Protein AF-A0A2V9HMZ7-F1 (afdb_monomer)

Foldseek 3Di:
DDDDDDDDDDDDDPPPPPCPDDPPPPPPPCLVVLQVLLLLQLLVLLVVDDPLLLVLCCCCPVVVDQLPVNCVVVVHDSVVSVVSPVVSVVSSLVSSQVCQQPDVDDVPDDHHDDPVSNVSSVVSNVVPDPDNSCVSRPPPPCPDPPPPPDDD

Solvent-accessible surface area (backbone atoms only — not comparable to full-atom values): 9392 Å² total; per-residue (Å²): 138,84,85,82,90,80,82,90,81,92,79,87,78,82,72,76,79,75,76,74,63,77,78,76,69,80,72,59,89,55,49,68,57,29,32,52,51,40,53,55,26,45,53,54,33,58,70,69,46,54,72,68,59,45,48,52,51,26,41,41,74,54,64,66,44,51,51,60,57,50,8,65,76,70,77,44,53,38,72,54,45,52,53,50,50,57,47,51,54,51,51,44,51,52,43,25,51,50,31,43,47,64,25,73,87,50,102,76,71,59,74,38,47,53,75,69,55,49,50,47,16,58,53,48,48,73,70,51,70,84,76,60,47,51,76,75,40,58,80,78,83,74,74,71,80,75,80,78,83,83,78,133

Sequence (152 aa):
RRFEELGEDETGEGRPKIFVGPPSEPTDPYRERYVRSFTRALEKALRGLQPQERERLRLYYAEEKTLAEIGGLLGEHESSVSRHLDHARRDLRQAVENLLRHGIGEANGSAGLSDAEIALCFEYSAEDTPIDLQKLLPRSNSRSPATAKRTP

Structure (mmCIF, N/CA/C/O backbone):
data_AF-A0A2V9HMZ7-F1
#
_entry.id   AF-A0A2V9HMZ7-F1
#
loop_
_atom_site.group_PDB
_atom_site.id
_atom_site.type_symbol
_atom_site.label_atom_id
_atom_site.label_alt_id
_atom_site.label_comp_id
_atom_site.label_asym_id
_atom_site.label_entity_id
_atom_site.label_seq_id
_atom_site.pdbx_PDB_ins_code
_atom_site.Cartn_x
_atom_site.Cartn_y
_atom_site.Cartn_z
_atom_site.occupancy
_atom_site.B_iso_or_equiv
_atom_site.auth_seq_id
_atom_site.auth_comp_id
_atom_site.auth_asym_id
_atom_site.auth_atom_id
_atom_site.pdbx_PDB_model_num
ATOM 1 N N . ARG A 1 1 ? -41.878 -31.240 -57.093 1.00 43.75 1 ARG A N 1
ATOM 2 C CA . ARG A 1 1 ? -40.433 -31.110 -56.768 1.00 43.75 1 ARG A CA 1
ATOM 3 C C . ARG A 1 1 ? -40.238 -31.834 -55.429 1.00 43.75 1 ARG A C 1
ATOM 5 O O . ARG A 1 1 ? -40.731 -31.306 -54.450 1.00 43.75 1 ARG A O 1
ATOM 12 N N . ARG A 1 2 ? -40.036 -33.164 -55.465 1.00 40.34 2 ARG A N 1
ATOM 13 C CA . ARG A 1 2 ? -38.766 -33.930 -55.282 1.00 40.34 2 ARG A CA 1
ATOM 14 C C . ARG A 1 2 ? -38.381 -34.003 -53.786 1.00 40.34 2 ARG A C 1
ATOM 16 O O . ARG A 1 2 ? -37.968 -32.979 -53.268 1.00 40.34 2 ARG A O 1
ATOM 23 N N . PHE A 1 3 ? -38.854 -35.011 -53.043 1.00 39.00 3 PHE A N 1
ATOM 24 C CA . PHE A 1 3 ? -38.279 -36.356 -52.760 1.00 39.00 3 PHE A CA 1
ATOM 25 C C . PHE A 1 3 ? -37.011 -36.345 -51.878 1.00 39.00 3 PHE A C 1
ATOM 27 O O . PHE A 1 3 ? -35.955 -35.933 -52.348 1.00 39.00 3 PHE A O 1
ATOM 34 N N . GLU A 1 4 ? -37.233 -36.781 -50.631 1.00 42.69 4 GLU A N 1
ATOM 35 C CA . GLU A 1 4 ? -36.466 -37.633 -49.694 1.00 42.69 4 GLU A CA 1
ATOM 36 C C . GLU A 1 4 ? -34.931 -37.586 -49.550 1.00 42.69 4 GLU A C 1
ATOM 38 O O . GLU A 1 4 ? -34.161 -37.639 -50.504 1.00 42.69 4 GLU A O 1
ATOM 43 N N . GLU A 1 5 ? -34.571 -37.550 -48.260 1.00 51.09 5 GLU A N 1
ATOM 44 C CA . GLU A 1 5 ? -33.508 -38.247 -47.521 1.00 51.09 5 GLU A CA 1
ATOM 45 C C . GLU A 1 5 ? -32.802 -39.417 -48.231 1.00 51.09 5 GLU A C 1
ATOM 47 O O . GLU A 1 5 ? -33.452 -40.258 -48.839 1.00 51.09 5 GLU A O 1
ATOM 52 N N . LEU A 1 6 ? -31.471 -39.445 -48.092 1.00 40.62 6 LEU A N 1
ATOM 53 C CA . LEU A 1 6 ? -30.531 -40.577 -47.973 1.00 40.62 6 LEU A CA 1
ATOM 54 C C . LEU A 1 6 ? -29.155 -39.893 -47.814 1.00 40.62 6 LEU A C 1
ATOM 56 O O . LEU A 1 6 ? -28.799 -39.033 -48.616 1.00 40.62 6 LEU A O 1
ATOM 60 N N . GLY A 1 7 ? -28.455 -40.046 -46.696 1.00 39.34 7 GLY A N 1
ATOM 61 C CA . GLY A 1 7 ? -27.692 -41.254 -46.406 1.00 39.34 7 GLY A CA 1
ATOM 62 C C . GLY A 1 7 ? -26.219 -40.950 -46.689 1.00 39.34 7 GLY A C 1
ATOM 63 O O . GLY A 1 7 ? -25.831 -40.740 -47.832 1.00 39.34 7 GLY A O 1
ATOM 64 N N . GLU A 1 8 ? -25.469 -40.815 -45.604 1.00 50.38 8 GLU A N 1
ATOM 65 C CA . GLU A 1 8 ? -24.012 -40.760 -45.483 1.00 50.38 8 GLU A CA 1
ATOM 66 C C . GLU A 1 8 ? -23.204 -41.614 -46.480 1.00 50.38 8 GLU A C 1
ATOM 68 O O . GLU A 1 8 ? -23.535 -42.766 -46.715 1.00 50.38 8 GLU A O 1
ATOM 73 N N . ASP A 1 9 ? -22.093 -41.058 -46.979 1.00 39.66 9 ASP A N 1
ATOM 74 C CA . ASP A 1 9 ? -20.857 -41.80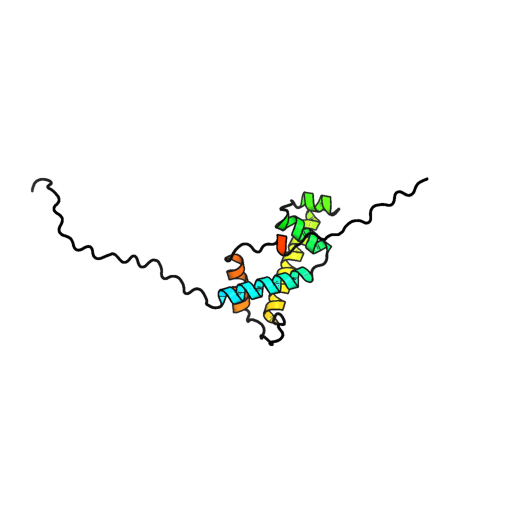8 -47.231 1.00 39.66 9 ASP A CA 1
ATOM 75 C C . ASP A 1 9 ? -19.656 -40.850 -47.147 1.00 39.66 9 ASP A C 1
ATOM 77 O O . ASP A 1 9 ? -19.546 -39.845 -47.857 1.00 39.66 9 ASP A O 1
ATOM 81 N N . GLU A 1 10 ? -18.775 -41.157 -46.200 1.00 53.31 10 GLU A N 1
ATOM 82 C CA . GLU A 1 10 ? -17.509 -40.494 -45.929 1.00 53.31 10 GLU A CA 1
ATOM 83 C C . GLU A 1 10 ? -16.563 -40.563 -47.135 1.00 53.31 10 GLU A C 1
ATOM 85 O O . GLU A 1 10 ? -16.266 -41.634 -47.659 1.00 53.31 10 GLU A O 1
ATOM 90 N N . THR A 1 11 ? -15.957 -39.440 -47.521 1.00 43.91 11 THR A N 1
ATOM 91 C CA . THR A 1 11 ? -14.613 -39.464 -48.115 1.00 43.91 11 THR A CA 1
ATOM 92 C C . THR A 1 11 ? -13.867 -38.224 -47.651 1.00 43.91 11 THR A C 1
ATOM 94 O O . THR A 1 11 ? -14.229 -37.089 -47.960 1.00 43.91 11 THR A O 1
ATOM 97 N N . GLY A 1 12 ? -12.878 -38.472 -46.798 1.00 45.78 12 GLY A N 1
ATOM 98 C CA . GLY A 1 12 ? -12.152 -37.462 -46.058 1.00 45.78 12 GLY A CA 1
ATOM 99 C C . GLY A 1 12 ? -11.304 -36.534 -46.917 1.00 45.78 12 GLY A C 1
ATOM 100 O O . GLY A 1 12 ? -10.749 -36.915 -47.934 1.00 45.78 12 GLY A O 1
ATOM 101 N N . GLU A 1 13 ? -11.141 -35.324 -46.403 1.00 47.94 13 GLU A N 1
ATOM 102 C CA . GLU A 1 13 ? -9.831 -34.726 -46.171 1.00 47.94 13 GLU A CA 1
ATOM 103 C C . GLU A 1 13 ? -10.059 -33.653 -45.111 1.00 47.94 13 GLU A C 1
ATOM 105 O O . GLU A 1 13 ? -10.403 -32.499 -45.379 1.00 47.94 13 GLU A O 1
ATOM 110 N N . GLY A 1 14 ? -9.964 -34.088 -43.854 1.00 46.34 14 GLY A N 1
ATOM 111 C CA . GLY A 1 14 ? -9.975 -33.204 -42.706 1.00 46.34 14 GLY A CA 1
ATOM 112 C C . GLY A 1 14 ? -8.775 -32.277 -42.795 1.00 46.34 14 GLY A C 1
ATOM 113 O O . GLY A 1 14 ? -7.705 -32.590 -42.282 1.00 46.34 14 GLY A O 1
ATOM 114 N N . ARG A 1 15 ? -8.946 -31.109 -43.421 1.00 53.38 15 ARG A N 1
ATOM 115 C CA . ARG A 1 15 ? -8.075 -29.977 -43.123 1.00 53.38 15 ARG A CA 1
ATOM 116 C C . ARG A 1 15 ? -8.228 -29.730 -41.627 1.00 53.38 15 ARG A C 1
ATOM 118 O O . ARG A 1 15 ? -9.345 -29.404 -41.209 1.00 53.38 15 ARG A O 1
ATOM 125 N N . PRO A 1 16 ? -7.172 -29.885 -40.810 1.00 49.72 16 PRO A N 1
ATOM 126 C CA . PRO A 1 16 ? -7.268 -29.464 -39.432 1.00 49.72 16 PRO A CA 1
ATOM 127 C C . PRO A 1 16 ? -7.604 -27.977 -39.489 1.00 49.72 16 PRO A C 1
ATOM 129 O O . PRO A 1 16 ? -6.836 -27.173 -40.021 1.00 49.72 16 PRO A O 1
ATOM 132 N N . LYS A 1 17 ? -8.792 -27.608 -39.001 1.00 56.12 17 LYS A N 1
ATOM 133 C CA . LYS A 1 17 ? -9.042 -26.231 -38.599 1.00 56.12 17 LYS A CA 1
ATOM 134 C C . LYS A 1 17 ? -8.041 -25.998 -37.484 1.00 56.12 17 LYS A C 1
ATOM 136 O O . LYS A 1 17 ? -8.288 -26.395 -36.350 1.00 56.12 17 LYS A O 1
ATOM 141 N N . ILE A 1 18 ? -6.872 -25.466 -37.837 1.00 52.38 18 ILE A N 1
ATOM 142 C CA . ILE A 1 18 ? -5.920 -24.959 -36.867 1.00 52.38 18 ILE A CA 1
ATOM 143 C C . ILE A 1 18 ? -6.708 -23.882 -36.143 1.00 52.38 18 ILE A C 1
ATOM 145 O O . ILE A 1 18 ? -6.953 -22.801 -36.678 1.00 52.38 18 ILE A O 1
ATOM 149 N N . PHE A 1 19 ? -7.209 -24.236 -34.965 1.00 48.50 19 PHE A N 1
ATOM 150 C CA . PHE A 1 19 ? -7.706 -23.272 -34.016 1.00 48.50 19 PHE A CA 1
ATOM 151 C C . PHE A 1 19 ? -6.449 -22.537 -33.574 1.00 48.50 19 PHE A C 1
ATOM 153 O O . PHE A 1 19 ? -5.746 -22.955 -32.657 1.00 48.50 19 PHE A O 1
ATOM 160 N N . VAL A 1 20 ? -6.089 -21.498 -34.327 1.00 53.09 20 VAL A 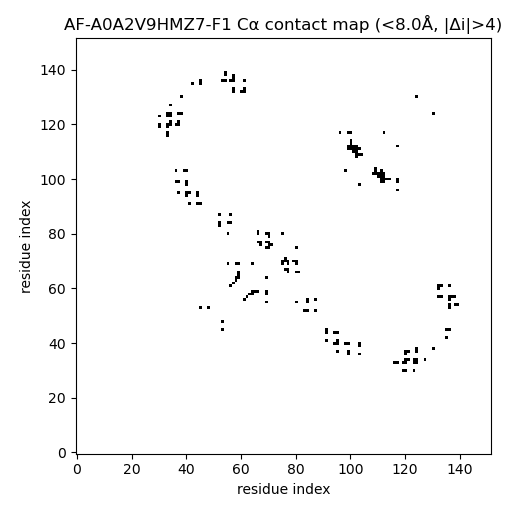N 1
ATOM 161 C CA . VAL A 1 20 ? -5.184 -20.480 -33.827 1.00 53.09 20 VAL A CA 1
ATOM 162 C C . VAL A 1 20 ? -5.995 -19.857 -32.702 1.00 53.09 20 VAL A C 1
ATOM 164 O O . VAL A 1 20 ? -6.891 -19.051 -32.949 1.00 53.09 20 VAL A O 1
ATOM 167 N N . GLY A 1 21 ? -5.783 -20.351 -31.477 1.00 57.16 21 GLY A N 1
ATOM 168 C CA . GLY A 1 21 ? -6.258 -19.668 -30.281 1.00 57.16 21 GLY A CA 1
ATOM 169 C C . GLY A 1 21 ? -5.860 -18.193 -30.378 1.00 57.16 21 GLY A C 1
ATOM 170 O O . GLY A 1 21 ? -4.925 -17.879 -31.126 1.00 57.16 21 GLY A O 1
ATOM 171 N N . PRO A 1 22 ? -6.577 -17.283 -29.695 1.00 56.75 22 PRO A N 1
ATOM 172 C CA . PRO A 1 22 ? -6.237 -15.864 -29.735 1.00 56.75 22 PRO A CA 1
ATOM 173 C C . PRO A 1 22 ? -4.721 -15.727 -29.564 1.00 56.75 22 PRO A C 1
ATOM 175 O O . PRO A 1 22 ? -4.167 -16.465 -28.740 1.00 56.75 22 PRO A O 1
ATOM 178 N N . PRO A 1 23 ? -4.044 -14.901 -30.390 1.00 51.91 23 PRO A N 1
ATOM 179 C CA . PRO A 1 23 ? -2.600 -14.753 -30.305 1.00 51.91 23 PRO A CA 1
ATOM 180 C C . PRO A 1 23 ? -2.281 -14.520 -28.838 1.00 51.91 23 PRO A C 1
ATOM 182 O O . PRO A 1 23 ? -2.812 -13.579 -28.253 1.00 51.91 23 PRO A O 1
ATOM 185 N N . SER A 1 24 ? -1.525 -15.440 -28.234 1.00 53.00 24 SER A N 1
ATOM 186 C CA . SER A 1 24 ? -1.034 -15.271 -26.875 1.00 53.00 24 SER A CA 1
ATOM 187 C C . SER A 1 24 ? -0.357 -13.914 -26.880 1.00 53.00 24 SER A C 1
ATOM 189 O O . SER A 1 24 ? 0.650 -13.756 -27.581 1.00 53.00 24 SER A O 1
ATOM 191 N N . GLU A 1 25 ? -0.976 -12.924 -26.236 1.00 58.09 25 GLU A N 1
ATOM 192 C CA . GLU A 1 25 ? -0.416 -11.584 -26.163 1.00 58.09 25 GLU A CA 1
ATOM 193 C C . GLU A 1 25 ? 1.045 -11.753 -25.757 1.00 58.09 25 GLU A C 1
ATOM 195 O O . GLU A 1 25 ? 1.320 -12.566 -24.863 1.00 58.09 25 GLU A O 1
ATOM 200 N N . PRO A 1 26 ? 1.995 -11.112 -26.460 1.00 56.38 26 PRO A N 1
ATOM 201 C CA . PRO A 1 26 ? 3.392 -11.243 -26.100 1.00 56.38 26 PRO A CA 1
ATOM 202 C C . PRO A 1 26 ? 3.501 -10.811 -24.642 1.00 56.38 26 PRO A C 1
ATOM 204 O O . PRO A 1 26 ? 3.339 -9.636 -24.322 1.00 56.38 26 PRO A O 1
ATOM 207 N N . THR A 1 27 ? 3.685 -11.788 -23.752 1.00 70.94 27 THR A N 1
ATOM 208 C CA . THR A 1 27 ? 3.862 -11.532 -22.331 1.00 70.94 27 THR A CA 1
ATOM 209 C C . THR A 1 27 ? 5.072 -10.627 -22.243 1.00 70.94 27 THR A C 1
ATOM 211 O O . THR A 1 27 ? 6.148 -11.008 -22.706 1.00 70.94 27 THR A O 1
ATOM 214 N N . ASP A 1 28 ? 4.867 -9.407 -21.748 1.00 80.88 28 ASP A N 1
ATOM 215 C CA . ASP A 1 28 ? 5.930 -8.423 -21.606 1.00 80.88 28 ASP A CA 1
ATOM 216 C C . ASP A 1 28 ? 7.151 -9.104 -20.960 1.00 80.88 28 ASP A C 1
ATOM 218 O O . ASP A 1 28 ? 7.041 -9.600 -19.832 1.00 80.88 28 ASP A O 1
ATOM 222 N N . PRO A 1 29 ? 8.305 -9.179 -21.651 1.00 83.44 29 PRO A N 1
ATOM 223 C CA . PRO A 1 29 ? 9.475 -9.898 -21.152 1.00 83.44 29 PRO A CA 1
ATOM 224 C C . PRO A 1 29 ? 10.030 -9.283 -19.859 1.00 83.44 29 PRO A C 1
ATOM 226 O O . PRO A 1 29 ? 10.834 -9.910 -19.168 1.00 83.44 29 PRO A O 1
ATOM 229 N N . TYR A 1 30 ? 9.606 -8.065 -19.508 1.00 86.81 30 TYR A N 1
ATOM 230 C CA . TYR A 1 30 ? 9.964 -7.382 -18.272 1.00 86.81 30 TYR A CA 1
ATOM 231 C C . TYR A 1 30 ? 8.931 -7.556 -17.153 1.00 86.81 30 TYR A C 1
ATOM 233 O O . TYR A 1 30 ? 9.190 -7.102 -16.037 1.00 86.81 30 TYR A O 1
ATOM 241 N N . ARG A 1 31 ? 7.810 -8.253 -17.389 1.00 87.12 31 ARG A N 1
ATOM 242 C CA . ARG A 1 31 ? 6.745 -8.487 -16.397 1.00 87.12 31 ARG A CA 1
ATOM 243 C C . ARG A 1 31 ? 7.288 -8.984 -15.059 1.00 87.12 31 ARG A C 1
ATOM 245 O O . ARG A 1 31 ? 7.082 -8.339 -14.033 1.00 87.12 31 ARG A O 1
ATOM 252 N N . GLU A 1 32 ? 8.076 -10.059 -15.067 1.00 86.94 32 GLU A N 1
ATOM 253 C CA . GLU A 1 32 ? 8.678 -10.614 -13.845 1.00 86.94 32 GLU A CA 1
ATOM 254 C C . GLU A 1 32 ? 9.591 -9.610 -13.124 1.00 86.94 32 GLU A C 1
ATOM 256 O O . GLU A 1 32 ? 9.647 -9.563 -11.891 1.00 86.94 32 GLU A O 1
ATOM 261 N N . ARG A 1 33 ? 10.324 -8.782 -13.883 1.00 87.81 33 ARG A N 1
ATOM 262 C CA . ARG A 1 33 ? 11.165 -7.716 -13.322 1.00 87.81 33 ARG A CA 1
ATOM 263 C C . ARG A 1 33 ? 10.300 -6.664 -12.637 1.00 87.81 33 ARG A C 1
ATOM 265 O O . ARG A 1 33 ? 10.674 -6.218 -11.555 1.00 87.81 33 ARG A O 1
ATOM 272 N N . TYR A 1 34 ? 9.179 -6.273 -13.233 1.00 89.44 34 TYR A N 1
ATOM 273 C CA . TYR A 1 34 ? 8.277 -5.281 -12.657 1.00 89.44 34 TYR A CA 1
ATOM 274 C C . TYR A 1 34 ? 7.594 -5.791 -11.389 1.00 89.44 34 TYR A C 1
ATOM 276 O O . TYR A 1 34 ? 7.607 -5.073 -10.388 1.00 89.44 34 TYR A O 1
ATOM 284 N N . VAL A 1 35 ? 7.110 -7.037 -11.379 1.00 89.19 35 VAL A N 1
ATOM 285 C CA . VAL A 1 35 ? 6.544 -7.671 -10.175 1.00 89.19 35 VAL A CA 1
ATOM 286 C C . VAL A 1 35 ? 7.593 -7.744 -9.063 1.00 89.19 35 VAL A C 1
ATOM 288 O O . VAL A 1 35 ? 7.350 -7.287 -7.948 1.00 89.19 35 VAL A O 1
ATOM 291 N N . ARG A 1 36 ? 8.814 -8.206 -9.364 1.00 88.31 36 ARG A N 1
ATOM 292 C CA . ARG A 1 36 ? 9.910 -8.270 -8.380 1.00 88.31 36 ARG A CA 1
ATOM 293 C C . ARG A 1 36 ? 10.290 -6.892 -7.827 1.00 88.31 36 ARG A C 1
ATOM 295 O O . ARG A 1 36 ? 10.502 -6.753 -6.620 1.00 88.31 36 ARG A O 1
ATOM 302 N N . SER A 1 37 ? 10.370 -5.876 -8.686 1.00 89.81 37 SER A N 1
ATOM 303 C CA . SER A 1 37 ? 10.601 -4.487 -8.271 1.00 89.81 37 SER A CA 1
ATOM 304 C C . SER A 1 37 ? 9.488 -3.996 -7.347 1.00 89.81 37 SER A C 1
ATOM 306 O O . SER A 1 37 ? 9.778 -3.437 -6.289 1.00 89.81 37 SER A O 1
ATOM 308 N N . PHE A 1 38 ? 8.227 -4.259 -7.697 1.00 91.31 38 PHE A N 1
ATOM 309 C CA . PHE A 1 38 ? 7.074 -3.896 -6.882 1.00 91.31 38 PHE A CA 1
ATOM 310 C C . PHE A 1 38 ? 7.121 -4.5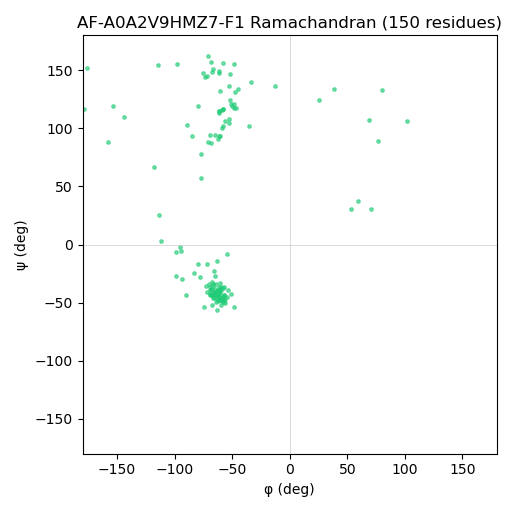56 -5.501 1.00 91.31 38 PHE A C 1
ATOM 312 O O . PHE A 1 38 ? 7.063 -3.854 -4.493 1.00 91.31 38 PHE A O 1
ATOM 319 N N . THR A 1 39 ? 7.307 -5.879 -5.431 1.00 90.12 39 THR A N 1
ATOM 320 C CA . THR A 1 39 ? 7.378 -6.616 -4.160 1.00 90.12 39 THR A CA 1
ATOM 321 C C . THR A 1 39 ? 8.482 -6.065 -3.263 1.00 90.12 39 THR A C 1
ATOM 323 O O . THR A 1 39 ? 8.257 -5.817 -2.079 1.00 90.12 39 THR A O 1
ATOM 326 N N . ARG A 1 40 ? 9.662 -5.781 -3.824 1.00 89.81 40 ARG A N 1
ATOM 327 C CA . ARG A 1 40 ? 10.793 -5.239 -3.061 1.00 89.81 40 ARG A CA 1
ATOM 328 C C . ARG A 1 40 ? 10.548 -3.802 -2.585 1.00 89.81 40 ARG A C 1
ATOM 330 O O . ARG A 1 40 ? 10.965 -3.444 -1.478 1.00 89.81 40 ARG A O 1
ATOM 337 N N . ALA A 1 41 ? 9.875 -2.978 -3.391 1.00 92.25 41 ALA A N 1
ATOM 338 C CA . ALA A 1 41 ? 9.466 -1.633 -2.992 1.00 92.25 41 ALA A CA 1
ATOM 339 C C . ALA A 1 41 ? 8.422 -1.692 -1.873 1.00 92.25 41 ALA A C 1
ATOM 341 O O . ALA A 1 41 ? 8.579 -1.004 -0.865 1.00 92.25 41 ALA A O 1
ATOM 342 N N . LEU A 1 42 ? 7.416 -2.559 -2.009 1.00 91.94 42 LEU A N 1
ATOM 343 C CA . LEU A 1 42 ? 6.370 -2.775 -1.013 1.00 91.94 42 LEU A CA 1
ATOM 344 C C . LEU A 1 42 ? 6.958 -3.255 0.314 1.00 91.94 42 LEU A C 1
ATOM 346 O O . LEU A 1 42 ? 6.677 -2.672 1.355 1.00 91.94 42 LEU A O 1
ATOM 350 N N . GLU A 1 43 ? 7.846 -4.247 0.288 1.00 90.88 43 GLU A N 1
ATOM 351 C CA . GLU A 1 43 ? 8.577 -4.714 1.467 1.00 90.88 43 GLU A CA 1
ATOM 352 C C . GLU A 1 43 ? 9.335 -3.586 2.177 1.00 90.88 43 GLU A C 1
ATOM 354 O O . GLU A 1 43 ? 9.314 -3.475 3.406 1.00 90.88 43 GLU A O 1
ATOM 359 N N . LYS A 1 44 ? 10.034 -2.738 1.414 1.00 91.94 44 LYS A N 1
ATOM 360 C CA . LYS A 1 44 ? 10.784 -1.613 1.976 1.00 91.94 44 LYS A CA 1
ATOM 361 C C . LYS A 1 44 ? 9.852 -0.538 2.540 1.00 91.94 44 LYS A C 1
ATOM 363 O O . LYS A 1 44 ? 10.150 -0.018 3.613 1.00 91.94 44 LYS A O 1
ATOM 368 N N . ALA A 1 45 ? 8.736 -0.251 1.873 1.00 93.12 45 ALA A N 1
ATOM 369 C CA . ALA A 1 45 ? 7.714 0.674 2.355 1.00 93.12 45 ALA A CA 1
ATOM 370 C C . ALA A 1 45 ? 7.066 0.170 3.657 1.00 93.12 45 ALA A C 1
ATOM 372 O O . ALA A 1 45 ? 7.013 0.900 4.644 1.00 93.12 45 ALA A O 1
ATOM 373 N N . LEU A 1 46 ? 6.687 -1.111 3.713 1.00 91.62 46 LEU A N 1
ATOM 374 C CA . LEU A 1 46 ? 6.115 -1.753 4.901 1.00 91.62 46 LEU A CA 1
ATOM 375 C C . LEU A 1 46 ? 7.070 -1.733 6.100 1.00 91.62 46 LEU A C 1
ATOM 377 O O . LEU A 1 46 ? 6.635 -1.510 7.232 1.00 91.62 46 LEU A O 1
ATOM 381 N N . ARG A 1 47 ? 8.380 -1.915 5.872 1.00 90.25 47 ARG A N 1
ATOM 382 C CA . ARG A 1 47 ? 9.403 -1.774 6.924 1.00 90.25 47 ARG A CA 1
ATOM 383 C C . ARG A 1 47 ? 9.516 -0.348 7.469 1.00 90.25 47 ARG A C 1
ATOM 385 O O . ARG A 1 47 ? 9.917 -0.203 8.622 1.00 90.25 47 ARG A O 1
ATOM 392 N N . GLY A 1 48 ? 9.175 0.661 6.668 1.00 89.44 48 GLY A N 1
ATOM 393 C CA . GLY A 1 48 ? 9.176 2.072 7.060 1.00 89.44 48 GLY A CA 1
ATOM 394 C C . GLY A 1 48 ? 7.951 2.509 7.867 1.00 89.44 48 GLY A C 1
ATOM 395 O O . GLY A 1 48 ? 8.017 3.540 8.528 1.00 89.44 48 GLY A O 1
ATOM 396 N N . LEU A 1 49 ? 6.860 1.733 7.853 1.00 90.31 49 LEU A N 1
ATOM 397 C CA . LEU A 1 49 ? 5.660 2.042 8.635 1.00 90.31 49 LEU A CA 1
ATOM 398 C C . LEU A 1 49 ? 5.901 1.928 10.137 1.00 90.31 49 LEU A C 1
ATOM 400 O O . LEU A 1 49 ? 6.639 1.038 10.587 1.00 90.31 49 LEU A O 1
ATOM 404 N N . GLN A 1 50 ? 5.185 2.754 10.905 1.00 90.44 50 GLN A N 1
ATOM 405 C CA . GLN A 1 50 ? 5.191 2.655 12.358 1.00 90.44 50 GLN A CA 1
ATOM 406 C C . GLN A 1 50 ? 4.650 1.291 12.815 1.00 90.44 50 GLN A C 1
ATOM 408 O O . GLN A 1 50 ? 3.764 0.724 12.163 1.00 90.44 50 GLN A O 1
ATOM 413 N N . PRO A 1 51 ? 5.119 0.759 13.961 1.00 89.88 51 PRO A N 1
ATOM 414 C CA . PRO A 1 51 ? 4.686 -0.548 14.452 1.00 89.88 51 PRO A CA 1
ATOM 415 C C . PRO A 1 51 ? 3.163 -0.689 14.562 1.00 89.88 51 PRO A C 1
ATOM 417 O O . PRO A 1 51 ? 2.614 -1.724 14.196 1.00 89.88 51 PRO A O 1
ATOM 420 N N . GLN A 1 52 ? 2.473 0.365 15.008 1.00 89.94 52 GLN A N 1
ATOM 421 C CA . GLN A 1 52 ? 1.020 0.345 15.186 1.00 89.94 52 GLN A CA 1
ATOM 422 C C . GLN A 1 52 ? 0.254 0.364 13.853 1.00 89.94 52 GLN A C 1
ATOM 424 O O . GLN A 1 52 ? -0.776 -0.290 13.725 1.00 89.94 52 GLN A O 1
ATOM 429 N N . GLU A 1 53 ? 0.757 1.068 12.836 1.00 91.69 53 GLU A N 1
ATOM 430 C CA . GLU A 1 53 ? 0.164 1.061 11.489 1.00 91.69 53 GLU A CA 1
ATOM 431 C C . GLU A 1 53 ? 0.325 -0.301 10.822 1.00 91.69 53 GLU A C 1
ATOM 433 O O . GLU A 1 53 ? -0.624 -0.835 10.249 1.00 91.69 53 GLU A O 1
ATOM 438 N N . ARG A 1 54 ? 1.512 -0.900 10.965 1.00 91.75 54 ARG A N 1
ATOM 439 C CA . ARG A 1 54 ? 1.786 -2.255 10.484 1.00 91.75 54 ARG A CA 1
ATOM 440 C C . ARG A 1 54 ? 0.872 -3.280 11.147 1.00 91.75 54 ARG A C 1
ATOM 442 O O . ARG A 1 54 ? 0.360 -4.161 10.465 1.00 91.75 54 ARG A O 1
ATOM 449 N N . GLU A 1 55 ? 0.635 -3.139 12.450 1.00 92.62 55 GLU A N 1
ATOM 450 C CA . GLU A 1 55 ? -0.271 -4.019 13.185 1.00 92.62 55 GLU A CA 1
ATOM 451 C C . GLU A 1 55 ? -1.727 -3.863 12.724 1.00 92.62 55 GLU A C 1
ATOM 453 O O . GLU A 1 55 ? -2.386 -4.872 12.481 1.00 92.62 55 GLU A O 1
ATOM 458 N N . ARG A 1 56 ? -2.215 -2.632 12.494 1.00 94.56 56 ARG A N 1
ATOM 459 C CA . ARG A 1 56 ? -3.553 -2.405 11.907 1.00 94.56 56 ARG A CA 1
ATOM 460 C C . ARG A 1 56 ? -3.700 -3.093 10.550 1.00 94.56 56 ARG A C 1
ATOM 462 O O . ARG A 1 56 ? -4.674 -3.810 10.334 1.00 94.56 56 ARG A O 1
ATOM 469 N N . LEU A 1 57 ? -2.725 -2.913 9.657 1.00 93.38 57 LEU A N 1
ATOM 470 C CA . LEU A 1 57 ? -2.730 -3.544 8.333 1.00 93.38 57 LEU A CA 1
ATOM 471 C C . LEU A 1 57 ? -2.707 -5.070 8.425 1.00 93.38 57 LEU A C 1
ATOM 473 O O . LEU A 1 57 ? -3.404 -5.737 7.665 1.00 93.38 57 LEU A O 1
ATOM 477 N N . ARG A 1 58 ? -1.934 -5.624 9.363 1.00 92.75 58 ARG A N 1
ATOM 478 C CA . ARG A 1 58 ? -1.851 -7.067 9.597 1.00 92.75 58 ARG A CA 1
ATOM 479 C C . ARG A 1 58 ? -3.189 -7.628 10.068 1.00 92.75 58 ARG A C 1
ATOM 481 O O . ARG A 1 58 ? -3.669 -8.607 9.506 1.00 92.75 58 ARG A O 1
ATOM 488 N N . LEU A 1 59 ? -3.798 -7.003 11.074 1.00 93.88 59 LEU A N 1
ATOM 489 C CA . LEU A 1 59 ? -5.090 -7.440 11.596 1.00 93.88 59 LEU A CA 1
ATOM 490 C C . LEU A 1 59 ? -6.170 -7.396 10.507 1.00 93.88 59 LEU A C 1
ATOM 492 O O . LEU A 1 59 ? -6.975 -8.317 10.425 1.00 93.88 59 LEU A O 1
ATOM 496 N N . TYR A 1 60 ? -6.150 -6.366 9.658 1.00 94.88 60 TYR A N 1
ATOM 497 C CA . TYR A 1 60 ? -7.136 -6.194 8.595 1.00 94.88 60 TYR A CA 1
ATOM 498 C C . TYR A 1 60 ? -6.925 -7.147 7.410 1.00 94.88 60 TYR A C 1
ATOM 500 O O . TYR A 1 60 ? -7.841 -7.869 7.041 1.00 94.88 60 TYR A O 1
ATOM 508 N N . TYR A 1 61 ? -5.728 -7.179 6.817 1.00 90.81 61 TYR A N 1
ATOM 509 C CA . TYR A 1 61 ? -5.492 -7.917 5.570 1.00 90.81 61 TYR A CA 1
ATOM 510 C C . TYR A 1 61 ? -4.971 -9.347 5.762 1.00 90.81 61 TYR A C 1
ATOM 512 O O . TYR A 1 61 ? -5.206 -10.188 4.904 1.00 90.81 61 TYR A O 1
ATOM 520 N N . ALA A 1 62 ? -4.231 -9.629 6.839 1.00 89.94 62 ALA A N 1
ATOM 521 C CA . ALA A 1 62 ? -3.615 -10.942 7.064 1.00 89.94 62 ALA A CA 1
ATOM 522 C C . ALA A 1 62 ? -4.423 -11.835 8.022 1.00 89.94 62 ALA A C 1
ATOM 524 O O . ALA A 1 62 ? -4.320 -13.058 7.940 1.00 89.94 62 ALA A O 1
ATOM 525 N N . GLU A 1 63 ? -5.194 -11.237 8.936 1.00 90.50 63 GLU A N 1
ATOM 526 C CA . GLU A 1 63 ? -6.102 -11.944 9.855 1.00 90.50 63 GLU A CA 1
ATOM 527 C C . GLU A 1 63 ? -7.590 -11.694 9.573 1.00 90.50 63 GLU A C 1
ATOM 529 O O . GLU A 1 63 ? -8.422 -12.178 10.338 1.00 90.50 63 GLU A O 1
ATOM 534 N N . GLU A 1 64 ? -7.916 -10.934 8.522 1.00 92.50 64 GLU A N 1
ATOM 535 C CA . GLU A 1 64 ? -9.290 -10.673 8.060 1.00 92.50 64 GLU A CA 1
ATOM 536 C C . GLU A 1 64 ? -10.234 -10.142 9.158 1.00 92.50 64 GLU A C 1
ATOM 538 O O . GLU A 1 64 ? -11.441 -10.385 9.139 1.00 92.50 64 GLU A O 1
ATOM 543 N N . LYS A 1 65 ? -9.696 -9.407 10.143 1.00 95.19 65 LYS A N 1
ATOM 544 C CA . LYS A 1 65 ? -10.496 -8.834 11.231 1.00 95.19 65 LYS A CA 1
ATOM 545 C C . LYS A 1 65 ? -11.319 -7.652 10.749 1.00 95.19 65 LYS A C 1
ATOM 547 O O . LYS A 1 65 ? -10.859 -6.807 9.978 1.00 95.19 65 LYS A O 1
ATOM 552 N N . THR A 1 66 ? -12.517 -7.535 11.302 1.00 96.69 66 THR A N 1
ATOM 553 C CA . THR A 1 66 ? -13.385 -6.380 11.085 1.00 96.69 66 THR A CA 1
ATOM 554 C C . THR A 1 66 ? -12.816 -5.124 11.746 1.00 96.69 66 THR A C 1
ATOM 556 O O . THR A 1 66 ? -12.058 -5.186 12.718 1.00 96.69 66 THR A O 1
ATOM 559 N N . LEU A 1 67 ? -13.223 -3.949 11.259 1.00 96.44 67 LEU A N 1
ATOM 560 C CA . LEU A 1 67 ? -12.808 -2.665 11.834 1.00 96.44 67 LEU A CA 1
ATOM 561 C C . LEU A 1 67 ? -13.175 -2.553 13.324 1.00 96.44 67 LEU A C 1
ATOM 563 O O . LEU A 1 67 ? -12.399 -2.007 14.109 1.00 96.44 67 LEU A O 1
ATOM 567 N N . ALA A 1 68 ? -14.326 -3.106 13.717 1.00 96.56 68 ALA A N 1
ATOM 568 C CA . ALA A 1 68 ? -14.784 -3.138 15.102 1.00 96.56 68 ALA A CA 1
ATOM 569 C C . ALA A 1 68 ? -13.887 -4.016 15.992 1.00 96.56 68 ALA A C 1
ATOM 571 O O . ALA A 1 68 ? -13.498 -3.593 17.080 1.00 96.56 68 ALA A O 1
ATOM 572 N N . GLU A 1 69 ? -13.498 -5.208 15.524 1.00 96.44 69 GLU A N 1
ATOM 573 C CA . GLU A 1 69 ? -12.569 -6.083 16.252 1.00 96.44 69 GLU A CA 1
ATOM 574 C C . GLU A 1 69 ? -11.184 -5.450 16.390 1.00 96.44 69 GLU A C 1
ATOM 576 O O . GLU A 1 69 ? -10.585 -5.508 17.462 1.00 96.44 69 GLU A O 1
ATOM 581 N N . ILE A 1 70 ? -10.682 -4.812 15.329 1.00 95.62 70 ILE A N 1
ATOM 582 C CA . ILE A 1 70 ? -9.405 -4.090 15.364 1.00 95.62 70 ILE A CA 1
ATOM 583 C C . ILE A 1 70 ? -9.478 -2.933 16.362 1.00 95.62 70 ILE A C 1
ATOM 585 O O . ILE A 1 70 ? -8.573 -2.779 17.181 1.00 95.62 70 ILE A O 1
ATOM 589 N N . GLY A 1 71 ? -10.563 -2.154 16.334 1.00 95.75 71 GLY A N 1
ATOM 590 C CA . GLY A 1 71 ? -10.798 -1.074 17.291 1.00 95.75 71 GLY A CA 1
ATOM 591 C C . GLY A 1 71 ? -10.800 -1.582 18.732 1.00 95.75 71 GLY A C 1
ATOM 592 O O . GLY A 1 71 ? -10.096 -1.038 19.581 1.00 95.75 71 GLY A O 1
ATOM 593 N N . GLY A 1 72 ? -11.490 -2.696 18.990 1.00 95.94 72 GLY A N 1
ATOM 594 C CA . GLY A 1 72 ? -11.492 -3.356 20.296 1.00 95.94 72 GLY A CA 1
ATOM 595 C C . GLY A 1 72 ? -10.108 -3.837 20.746 1.00 95.94 72 GLY A C 1
ATOM 596 O O . GLY A 1 72 ? -9.743 -3.643 21.903 1.00 95.94 72 GLY A O 1
ATOM 597 N N . LEU A 1 73 ? -9.316 -4.424 19.843 1.00 94.31 73 LEU A N 1
ATOM 598 C CA . LEU A 1 73 ? -7.968 -4.924 20.147 1.00 94.31 73 LEU A CA 1
ATOM 599 C C . LEU A 1 73 ? -6.951 -3.803 20.400 1.00 94.31 73 LEU A C 1
ATOM 601 O O . LEU A 1 73 ? -6.042 -3.980 21.210 1.00 94.31 73 LEU A O 1
ATOM 605 N N . LEU A 1 74 ? -7.087 -2.670 19.707 1.00 92.50 74 LEU A N 1
ATOM 606 C CA . LEU A 1 74 ? -6.144 -1.549 19.782 1.00 92.50 74 LEU A CA 1
ATOM 607 C C . LEU A 1 74 ? -6.595 -0.420 20.720 1.00 92.50 74 LEU A C 1
ATOM 609 O O . LEU A 1 74 ? -5.826 0.509 20.956 1.00 92.50 74 LEU A O 1
ATOM 613 N N . GLY A 1 75 ? -7.813 -0.489 21.264 1.00 94.00 75 GLY A N 1
ATOM 614 C CA . GLY A 1 75 ? -8.390 0.583 22.081 1.00 94.00 75 GLY A CA 1
ATOM 615 C C . GLY A 1 75 ? -8.756 1.830 21.267 1.00 94.00 75 GLY A C 1
ATOM 616 O O . GLY A 1 75 ? -8.692 2.946 21.777 1.00 94.00 75 GLY A O 1
ATOM 617 N N . GLU A 1 76 ? -9.117 1.649 19.997 1.00 94.19 76 GLU A N 1
ATOM 618 C CA . GLU A 1 76 ? -9.467 2.710 19.050 1.00 94.19 76 GLU A CA 1
ATOM 619 C C . GLU A 1 76 ? -10.939 2.623 18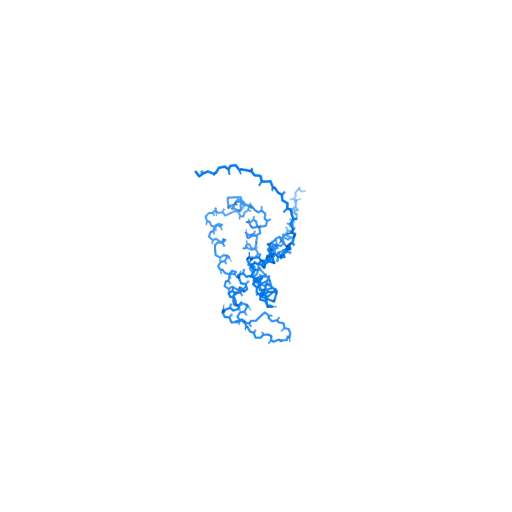.636 1.00 94.19 76 GLU A C 1
ATOM 621 O O . GLU A 1 76 ? -11.549 1.557 18.625 1.00 94.19 76 GLU A O 1
ATOM 626 N N . HIS A 1 77 ? -11.518 3.752 18.227 1.00 96.62 77 HIS A N 1
ATOM 627 C CA . HIS A 1 77 ? -12.824 3.737 17.574 1.00 96.62 77 HIS A CA 1
ATOM 628 C C . HIS A 1 77 ? -12.721 3.160 16.159 1.00 96.62 77 HIS A C 1
ATOM 630 O O . HIS A 1 77 ? -11.763 3.437 15.438 1.00 96.62 77 HIS A O 1
ATOM 636 N N . GLU A 1 78 ? -13.757 2.443 15.725 1.00 96.06 78 GLU A N 1
ATOM 637 C CA . GLU A 1 78 ? -13.863 1.871 14.375 1.00 96.06 78 GLU A CA 1
ATOM 638 C C . GLU A 1 78 ? -13.602 2.909 13.268 1.00 96.06 78 GLU A C 1
ATOM 640 O O . GLU A 1 78 ? -12.849 2.669 12.323 1.00 96.06 78 GLU A O 1
ATOM 645 N N . SER A 1 79 ? -14.161 4.112 13.425 1.00 96.62 79 SER A N 1
ATOM 646 C CA . SER A 1 79 ? -13.970 5.224 12.491 1.00 96.62 79 SER A CA 1
ATOM 647 C C . SER A 1 79 ? -12.516 5.701 12.421 1.00 96.62 79 SER A C 1
ATOM 649 O O . SER A 1 79 ? -12.049 6.085 11.347 1.00 96.62 79 SER A O 1
ATOM 651 N N . SER A 1 80 ? -11.782 5.647 13.535 1.00 96.00 80 SER A N 1
ATOM 652 C CA . SER A 1 80 ? -10.346 5.931 13.566 1.00 96.00 80 SER A CA 1
ATOM 653 C C . SER A 1 80 ? -9.563 4.840 12.845 1.00 96.00 80 SER A C 1
ATOM 655 O O . SER A 1 80 ? -8.710 5.165 12.025 1.00 96.00 80 SER A O 1
ATOM 657 N N . VAL A 1 81 ? -9.893 3.563 13.069 1.00 95.81 81 VAL A N 1
ATOM 658 C CA . VAL A 1 81 ? -9.252 2.432 12.377 1.00 95.81 81 VAL A CA 1
ATOM 659 C C . VAL A 1 81 ? -9.421 2.553 10.862 1.00 95.81 81 VAL A C 1
ATOM 661 O O . VAL A 1 81 ? -8.429 2.464 10.142 1.00 95.81 81 VAL A O 1
ATOM 664 N N . SER A 1 82 ? -10.637 2.833 10.377 1.00 95.31 82 SER A N 1
ATOM 665 C CA . SER A 1 82 ? -10.896 3.051 8.945 1.00 95.31 82 SER A CA 1
ATOM 666 C C . SER A 1 82 ? -10.016 4.163 8.377 1.00 95.31 82 SER A C 1
ATOM 668 O O . SER A 1 82 ? -9.325 3.961 7.383 1.00 95.31 82 SER A O 1
ATOM 670 N N . ARG A 1 83 ? -9.988 5.330 9.037 1.00 96.69 83 ARG A N 1
ATOM 671 C CA . ARG A 1 83 ? -9.184 6.478 8.590 1.00 96.69 83 ARG A CA 1
ATOM 672 C C . ARG A 1 83 ? -7.688 6.170 8.600 1.00 96.69 83 ARG A C 1
ATOM 674 O O . ARG A 1 83 ? -6.990 6.568 7.672 1.00 96.69 83 ARG A O 1
ATOM 681 N N . HIS A 1 84 ? -7.200 5.459 9.617 1.00 94.69 84 HIS A N 1
ATOM 682 C CA . HIS A 1 84 ? -5.804 5.035 9.701 1.00 94.69 84 HIS A CA 1
ATOM 683 C C . HIS A 1 84 ? -5.443 4.048 8.587 1.00 94.69 84 HIS A C 1
ATOM 685 O O . HIS A 1 84 ? -4.380 4.181 7.991 1.00 94.69 84 HIS A O 1
ATOM 691 N N . LEU A 1 85 ? -6.321 3.094 8.261 1.00 94.31 85 LEU A N 1
ATOM 692 C CA . LEU A 1 85 ? -6.106 2.165 7.149 1.00 94.31 85 LEU A CA 1
ATOM 693 C C . LEU A 1 85 ? -6.109 2.887 5.796 1.00 94.31 85 LEU A C 1
ATOM 695 O O . LEU A 1 85 ? -5.234 2.637 4.966 1.00 94.31 85 LEU A O 1
ATOM 699 N N . ASP A 1 86 ? -7.039 3.821 5.592 1.00 94.81 86 ASP A N 1
ATOM 700 C CA . ASP A 1 86 ? -7.100 4.635 4.376 1.00 94.81 86 ASP A CA 1
ATOM 701 C C . ASP A 1 86 ? -5.852 5.503 4.198 1.00 94.81 86 ASP A C 1
ATOM 703 O O . ASP A 1 86 ? -5.374 5.678 3.074 1.00 94.81 86 ASP A O 1
ATOM 707 N N . HIS A 1 87 ? -5.334 6.061 5.295 1.00 94.19 87 HIS A N 1
ATOM 708 C CA . HIS A 1 87 ? -4.096 6.834 5.301 1.00 94.19 87 HIS A CA 1
ATOM 709 C C . HIS A 1 87 ? -2.896 5.935 4.999 1.00 94.19 87 HIS A C 1
ATOM 711 O O . HIS A 1 87 ? -2.171 6.183 4.039 1.00 94.19 87 HIS A O 1
ATOM 717 N N . ALA A 1 88 ? -2.755 4.824 5.726 1.00 91.94 88 ALA A N 1
ATOM 718 C CA . ALA A 1 88 ? -1.667 3.871 5.539 1.00 91.94 88 ALA A CA 1
ATOM 719 C C . ALA A 1 88 ? -1.623 3.313 4.108 1.00 91.94 88 ALA A C 1
ATOM 721 O O . ALA A 1 88 ? -0.545 3.151 3.541 1.00 91.94 88 ALA A O 1
ATOM 722 N N . ARG A 1 89 ? -2.779 3.062 3.477 1.00 92.00 89 ARG A N 1
ATOM 723 C CA . ARG A 1 89 ? -2.845 2.614 2.076 1.00 92.00 89 ARG A CA 1
ATOM 724 C C . ARG A 1 89 ? -2.320 3.673 1.104 1.00 92.00 89 ARG A C 1
ATOM 726 O O . ARG A 1 89 ? -1.596 3.327 0.169 1.00 92.00 89 ARG A O 1
ATOM 733 N N . ARG A 1 90 ? -2.686 4.943 1.303 1.00 93.88 90 ARG A N 1
ATOM 734 C CA . ARG A 1 90 ? -2.211 6.061 0.470 1.00 93.88 90 ARG A CA 1
ATOM 735 C C . ARG A 1 90 ? -0.712 6.273 0.640 1.00 93.88 90 ARG A C 1
ATOM 737 O O . ARG A 1 90 ? 0.000 6.354 -0.358 1.00 93.88 90 ARG A O 1
ATOM 744 N N . ASP A 1 91 ? -0.242 6.265 1.880 1.00 93.81 91 ASP A N 1
ATOM 745 C CA . ASP A 1 91 ? 1.172 6.4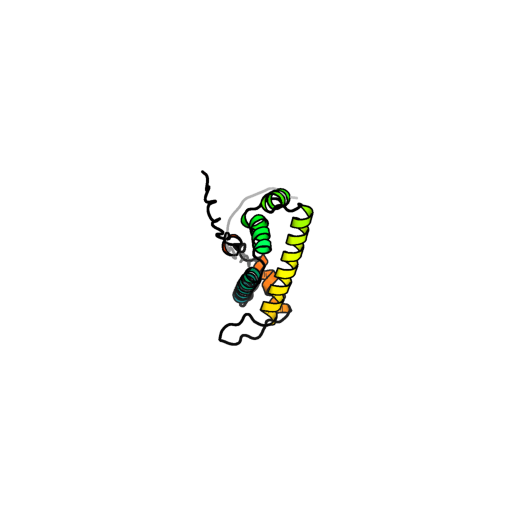27 2.202 1.00 93.81 91 ASP A CA 1
ATOM 746 C C . ASP A 1 91 ? 2.013 5.286 1.640 1.00 93.81 91 ASP A C 1
ATOM 748 O O . ASP A 1 91 ? 3.057 5.528 1.037 1.00 93.81 91 ASP A O 1
ATOM 752 N N . LEU A 1 92 ? 1.540 4.041 1.763 1.00 93.62 92 LEU A N 1
ATOM 753 C CA . LEU A 1 92 ? 2.212 2.886 1.173 1.00 93.62 92 LEU A CA 1
ATOM 754 C C . LEU A 1 92 ? 2.310 3.006 -0.340 1.00 93.62 92 LEU A C 1
ATOM 756 O O . LEU A 1 92 ? 3.385 2.778 -0.893 1.00 93.62 92 LEU A O 1
ATOM 760 N N . ARG A 1 93 ? 1.219 3.390 -1.011 1.00 93.94 93 ARG A N 1
ATOM 761 C CA . ARG A 1 93 ? 1.238 3.603 -2.458 1.00 93.94 93 ARG A CA 1
ATOM 762 C C . ARG A 1 93 ? 2.280 4.655 -2.838 1.00 93.94 93 ARG A C 1
ATOM 764 O O . ARG A 1 93 ? 3.123 4.386 -3.691 1.00 93.94 93 ARG A O 1
ATOM 771 N N . GLN A 1 94 ? 2.264 5.807 -2.171 1.00 95.56 94 GLN A N 1
ATOM 772 C CA . GLN A 1 94 ? 3.198 6.894 -2.453 1.00 95.56 94 GLN A CA 1
ATOM 773 C C . GLN A 1 94 ? 4.653 6.492 -2.177 1.00 95.56 94 GLN A C 1
ATOM 775 O O . GLN A 1 94 ? 5.551 6.822 -2.953 1.00 95.56 94 GLN A O 1
ATOM 780 N N . ALA A 1 95 ? 4.897 5.760 -1.089 1.00 94.50 95 ALA A N 1
ATOM 781 C CA . ALA A 1 95 ? 6.218 5.258 -0.737 1.00 94.50 95 ALA A CA 1
ATOM 782 C C . ALA A 1 95 ? 6.739 4.262 -1.780 1.00 94.50 95 ALA A C 1
ATOM 784 O O . ALA A 1 95 ? 7.899 4.353 -2.179 1.00 94.50 95 ALA A O 1
ATOM 785 N N . VAL A 1 96 ? 5.890 3.346 -2.255 1.00 94.62 96 VAL A N 1
ATOM 786 C CA . VAL A 1 96 ? 6.236 2.394 -3.318 1.00 94.62 96 VAL A CA 1
ATOM 787 C C . VAL A 1 96 ? 6.562 3.122 -4.620 1.00 94.62 96 VAL A C 1
ATOM 789 O O . VAL A 1 96 ? 7.623 2.875 -5.188 1.00 94.62 96 VAL A O 1
ATOM 792 N N . GLU A 1 97 ? 5.718 4.060 -5.055 1.00 95.50 97 GLU A N 1
ATOM 793 C CA . GLU A 1 97 ? 5.964 4.870 -6.257 1.00 95.50 97 GLU A CA 1
ATOM 794 C C . GLU A 1 97 ? 7.301 5.619 -6.166 1.00 95.50 97 GLU A C 1
ATOM 796 O O . GLU A 1 97 ? 8.117 5.548 -7.085 1.00 95.50 97 GLU A O 1
ATOM 801 N N . ASN A 1 98 ? 7.582 6.263 -5.029 1.00 94.38 98 ASN A N 1
ATOM 802 C CA . ASN A 1 98 ? 8.842 6.977 -4.813 1.00 94.38 98 ASN A CA 1
ATOM 803 C C . ASN A 1 98 ? 10.052 6.031 -4.832 1.00 94.38 98 ASN A C 1
ATOM 805 O O . ASN A 1 98 ? 11.085 6.352 -5.417 1.00 94.38 98 ASN A O 1
ATOM 809 N N . LEU A 1 99 ? 9.939 4.850 -4.221 1.00 93.38 99 LEU A N 1
ATOM 810 C CA . LEU A 1 99 ? 11.008 3.850 -4.220 1.00 93.38 99 LEU A CA 1
ATOM 811 C C . LEU A 1 99 ? 11.299 3.303 -5.621 1.00 93.38 99 LEU A C 1
ATOM 813 O O . LEU A 1 99 ? 12.464 3.091 -5.955 1.00 93.38 99 LEU A O 1
ATOM 817 N N . LEU A 1 100 ? 10.267 3.092 -6.439 1.00 92.56 100 LEU A N 1
ATOM 818 C CA . LEU A 1 100 ? 10.427 2.666 -7.829 1.00 92.56 100 LEU A CA 1
ATOM 819 C C . LEU A 1 100 ? 11.034 3.788 -8.685 1.00 92.56 100 LEU A C 1
ATOM 821 O O . LEU A 1 100 ? 11.975 3.534 -9.439 1.00 92.56 100 LEU A O 1
ATOM 825 N N . ARG A 1 101 ? 10.574 5.033 -8.506 1.00 93.88 101 ARG A N 1
ATOM 826 C CA . ARG A 1 101 ? 11.054 6.216 -9.243 1.00 93.88 101 ARG A CA 1
ATOM 827 C C . ARG A 1 101 ? 12.494 6.602 -8.916 1.00 93.88 101 ARG A C 1
ATOM 829 O O . ARG A 1 101 ? 13.195 7.120 -9.775 1.00 93.88 101 ARG A O 1
ATOM 836 N N . HIS A 1 102 ? 12.952 6.376 -7.688 1.00 89.88 102 HIS A N 1
ATOM 837 C CA . HIS A 1 102 ? 14.332 6.679 -7.288 1.00 89.88 102 HIS A CA 1
ATOM 838 C C . HIS A 1 102 ? 15.276 5.478 -7.401 1.00 89.88 102 HIS A C 1
ATOM 840 O O . HIS A 1 102 ? 16.482 5.626 -7.212 1.00 89.88 102 HIS A O 1
ATOM 846 N N . GLY A 1 103 ? 14.738 4.303 -7.731 1.00 84.00 103 GLY A N 1
ATOM 847 C CA . GLY A 1 103 ? 15.478 3.054 -7.731 1.00 84.00 103 GLY A CA 1
ATOM 848 C C . GLY A 1 103 ? 15.610 2.481 -6.319 1.00 84.00 103 GLY A C 1
ATOM 849 O O . GLY A 1 103 ? 15.979 3.143 -5.344 1.00 84.00 103 GLY A O 1
ATOM 850 N N . ILE A 1 104 ? 15.330 1.188 -6.197 1.00 74.12 104 ILE A N 1
ATOM 851 C CA . ILE A 1 104 ? 15.479 0.469 -4.938 1.00 74.12 104 ILE A CA 1
ATOM 852 C C . ILE A 1 104 ? 16.940 0.033 -4.873 1.00 74.12 104 ILE A C 1
ATOM 854 O O . ILE A 1 104 ? 17.281 -1.000 -5.436 1.00 74.12 104 ILE A O 1
ATOM 858 N N . GLY A 1 105 ? 17.802 0.841 -4.247 1.00 55.72 105 GLY A N 1
ATOM 859 C CA . GLY A 1 105 ? 19.257 0.636 -4.221 1.00 55.72 105 GLY A CA 1
ATOM 860 C C . GLY A 1 105 ? 19.678 -0.838 -4.171 1.00 55.72 105 GLY A C 1
ATOM 861 O O . GLY A 1 105 ? 19.572 -1.497 -3.137 1.00 55.72 105 GLY A O 1
ATOM 862 N N . GLU 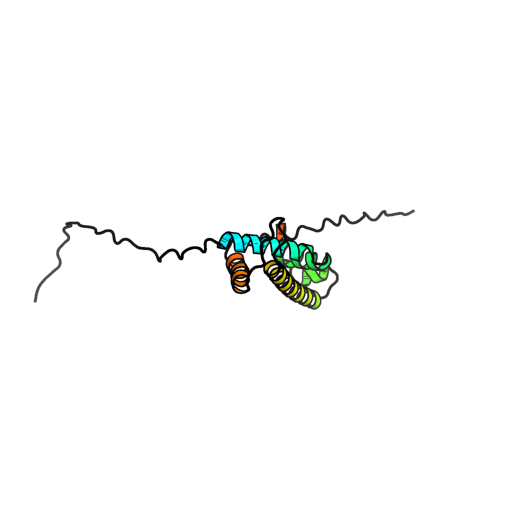A 1 106 ? 20.095 -1.375 -5.314 1.00 48.72 106 GLU A N 1
ATOM 863 C CA . GLU A 1 106 ? 21.028 -2.494 -5.384 1.00 48.72 106 GLU A CA 1
ATOM 864 C C . GLU A 1 106 ? 22.408 -1.905 -5.631 1.00 48.72 106 GLU A C 1
ATOM 866 O O . GLU A 1 106 ? 22.532 -0.813 -6.189 1.00 48.72 106 GLU A O 1
ATOM 871 N N . ALA A 1 107 ? 23.444 -2.641 -5.237 1.00 50.97 107 ALA A N 1
ATOM 872 C CA . ALA A 1 107 ? 24.846 -2.258 -5.382 1.00 50.97 107 ALA A CA 1
ATOM 873 C C . ALA A 1 107 ? 25.267 -1.891 -6.827 1.00 50.97 107 ALA A C 1
ATOM 875 O O . ALA A 1 107 ? 26.359 -1.370 -7.018 1.00 50.97 107 ALA A O 1
ATOM 876 N N . ASN A 1 108 ? 24.393 -2.106 -7.821 1.00 47.28 108 ASN A N 1
ATOM 877 C CA . ASN A 1 108 ? 24.644 -1.912 -9.248 1.00 47.28 108 ASN A CA 1
ATOM 878 C C . ASN A 1 108 ? 23.827 -0.777 -9.902 1.00 47.28 108 ASN A C 1
ATOM 880 O O . ASN A 1 108 ? 23.592 -0.819 -11.106 1.00 47.28 108 ASN A O 1
ATOM 884 N N . GLY A 1 109 ? 23.390 0.237 -9.144 1.00 51.72 109 GLY A N 1
ATOM 885 C CA . GLY A 1 109 ? 23.019 1.540 -9.721 1.00 51.72 109 GLY A CA 1
ATOM 886 C C . GLY A 1 109 ? 21.900 1.517 -10.770 1.00 51.72 109 GLY A C 1
ATOM 887 O O . GLY A 1 109 ? 21.968 2.258 -11.748 1.00 51.72 109 GLY A O 1
ATOM 888 N N . SER A 1 110 ? 20.874 0.679 -10.598 1.00 60.44 110 SER A N 1
ATOM 889 C CA . SER A 1 110 ? 19.708 0.705 -11.484 1.00 60.44 110 SER A CA 1
ATOM 890 C C . SER A 1 110 ? 19.026 2.071 -11.389 1.00 60.44 110 SER A C 1
ATOM 892 O O . SER A 1 110 ? 18.507 2.419 -10.324 1.00 60.44 110 SER A O 1
ATOM 894 N N . ALA A 1 111 ? 19.034 2.825 -12.491 1.00 75.00 111 ALA A N 1
ATOM 895 C CA . ALA A 1 111 ? 18.249 4.045 -12.620 1.00 75.00 111 ALA A CA 1
ATOM 896 C C . ALA A 1 111 ? 16.781 3.760 -12.263 1.00 75.00 111 ALA A C 1
ATOM 898 O O . ALA A 1 111 ? 16.280 2.650 -12.471 1.00 75.00 111 ALA A O 1
ATOM 899 N N . GLY A 1 112 ? 16.118 4.754 -11.677 1.00 85.88 112 GLY A N 1
ATOM 900 C CA . GLY A 1 112 ? 14.709 4.655 -11.333 1.00 85.88 112 GLY A CA 1
ATOM 901 C C . GLY A 1 112 ? 13.820 4.365 -12.541 1.00 85.88 112 GLY A C 1
ATOM 902 O O . GLY A 1 112 ? 14.194 4.636 -13.682 1.00 85.88 112 GLY A O 1
ATOM 903 N N . LEU A 1 113 ? 12.649 3.794 -12.273 1.00 90.81 113 LEU A N 1
ATOM 904 C CA . LEU A 1 113 ? 11.653 3.494 -13.297 1.00 90.81 113 LEU A CA 1
ATOM 905 C C . LEU A 1 113 ? 10.928 4.768 -13.749 1.00 90.81 113 LEU A C 1
ATOM 907 O O . LEU A 1 113 ? 10.701 5.684 -12.953 1.00 90.81 113 LEU A O 1
ATOM 911 N N . SER A 1 114 ? 10.538 4.802 -15.021 1.00 92.25 114 SER A N 1
ATOM 912 C CA . SER A 1 114 ? 9.636 5.824 -15.559 1.00 92.25 114 SER A CA 1
ATOM 913 C C . SER A 1 114 ? 8.201 5.638 -15.052 1.00 92.25 114 SER A C 1
ATOM 915 O O . SER A 1 114 ? 7.826 4.556 -14.606 1.00 92.25 114 SER A O 1
ATOM 917 N N . ASP A 1 115 ? 7.362 6.671 -15.160 1.00 92.44 115 ASP A N 1
ATOM 918 C CA . ASP A 1 115 ? 5.969 6.599 -14.692 1.00 92.44 115 ASP A CA 1
ATOM 919 C C . ASP A 1 115 ? 5.150 5.503 -15.407 1.00 92.44 115 ASP A C 1
ATOM 921 O O . ASP A 1 115 ? 4.305 4.864 -14.782 1.00 92.44 115 ASP A O 1
ATOM 925 N N . ALA A 1 116 ? 5.437 5.229 -16.686 1.00 93.12 116 ALA A N 1
ATOM 926 C CA . ALA A 1 116 ? 4.800 4.141 -17.432 1.00 93.12 116 ALA A CA 1
ATOM 927 C C . ALA A 1 116 ? 5.211 2.760 -16.894 1.00 93.12 116 ALA A C 1
ATOM 929 O O . ALA A 1 116 ? 4.367 1.897 -16.679 1.00 93.12 116 ALA A O 1
ATOM 930 N N . GLU A 1 117 ? 6.498 2.562 -16.604 1.00 92.19 117 GLU A N 1
ATOM 931 C CA . GLU A 1 117 ? 6.990 1.317 -16.002 1.00 92.19 117 GLU A CA 1
ATOM 932 C C . GLU A 1 117 ? 6.474 1.125 -14.572 1.00 92.19 117 GLU A C 1
ATOM 934 O O . GLU A 1 117 ? 6.182 0.005 -14.160 1.00 92.19 117 GLU A O 1
ATOM 939 N N . ILE A 1 118 ? 6.329 2.214 -13.812 1.00 93.50 118 ILE A N 1
ATOM 940 C CA . ILE A 1 118 ? 5.709 2.178 -12.485 1.00 93.50 118 ILE A CA 1
ATOM 941 C C . ILE A 1 118 ? 4.248 1.737 -12.606 1.00 93.50 118 ILE A C 1
ATOM 943 O O . ILE A 1 118 ? 3.817 0.899 -11.817 1.00 93.50 118 ILE A O 1
ATOM 947 N N . ALA A 1 119 ? 3.493 2.243 -13.585 1.00 93.56 119 ALA A N 1
ATOM 948 C CA . ALA A 1 119 ? 2.122 1.793 -13.819 1.00 93.56 119 ALA A CA 1
ATOM 949 C C . ALA A 1 119 ? 2.063 0.278 -14.097 1.00 93.56 119 ALA A C 1
ATOM 951 O O . ALA A 1 119 ? 1.285 -0.416 -13.442 1.00 93.56 119 ALA A O 1
ATOM 952 N N . LEU A 1 120 ? 2.962 -0.241 -14.942 1.00 92.00 120 LEU A N 1
ATOM 953 C CA . LEU A 1 120 ? 3.081 -1.680 -15.219 1.00 92.00 120 LEU A CA 1
ATOM 954 C C . LEU A 1 120 ? 3.442 -2.498 -13.968 1.00 92.00 120 LEU A C 1
ATOM 956 O O . LEU A 1 120 ? 2.917 -3.590 -13.773 1.00 92.00 120 LEU A O 1
ATOM 960 N N . CYS A 1 121 ? 4.279 -1.972 -13.064 1.00 91.00 121 CYS A N 1
ATOM 961 C CA . CYS A 1 121 ? 4.527 -2.605 -11.763 1.00 91.00 121 CYS A CA 1
ATOM 962 C C . CYS A 1 121 ? 3.235 -2.803 -10.952 1.00 91.00 121 CYS A C 1
ATOM 964 O O . CYS A 1 121 ? 3.058 -3.860 -10.345 1.00 91.00 121 CYS A O 1
ATOM 966 N N . PHE A 1 122 ? 2.343 -1.808 -10.914 1.00 90.94 122 PHE A N 1
ATOM 967 C CA . PHE A 1 122 ? 1.060 -1.923 -10.209 1.00 90.94 122 PHE A CA 1
ATOM 968 C C . PHE A 1 122 ? 0.079 -2.854 -10.925 1.00 90.94 122 PHE A C 1
ATOM 970 O O . PHE A 1 122 ? -0.605 -3.622 -10.259 1.00 90.94 122 PHE A O 1
ATOM 977 N N . GLU A 1 123 ? 0.011 -2.783 -12.252 1.00 90.88 123 GLU A N 1
ATOM 978 C CA . GLU A 1 123 ? -0.874 -3.618 -13.067 1.00 90.88 123 GLU A CA 1
ATOM 979 C C . GLU A 1 123 ? -0.500 -5.095 -12.940 1.00 90.88 123 GLU A C 1
ATOM 981 O O . GLU A 1 123 ? -1.292 -5.901 -12.456 1.00 90.88 123 GLU A O 1
ATOM 986 N N . TYR A 1 124 ? 0.753 -5.440 -13.235 1.00 90.00 124 TYR A N 1
ATOM 987 C CA . TYR A 1 124 ? 1.197 -6.829 -13.199 1.00 90.00 124 TYR A CA 1
ATOM 988 C C . 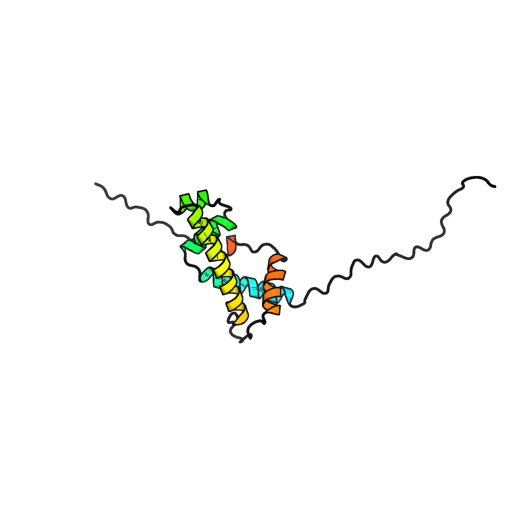TYR A 1 124 ? 1.186 -7.417 -11.786 1.00 90.00 124 TYR A C 1
ATOM 990 O O . TYR A 1 124 ? 0.864 -8.587 -11.624 1.00 90.00 124 TYR A O 1
ATOM 998 N N . SER A 1 125 ? 1.469 -6.627 -10.742 1.00 85.94 125 SER A N 1
ATOM 999 C CA . SER A 1 125 ? 1.375 -7.124 -9.357 1.00 85.94 125 SER A CA 1
ATOM 1000 C C . SER A 1 125 ? -0.058 -7.347 -8.862 1.00 85.94 125 SER A C 1
ATOM 1002 O O . SER A 1 125 ? -0.243 -8.033 -7.858 1.00 85.94 125 SER A O 1
ATOM 1004 N N . ALA A 1 126 ? -1.066 -6.777 -9.529 1.00 84.00 126 ALA A N 1
ATOM 1005 C CA . ALA A 1 126 ? -2.468 -7.068 -9.247 1.00 84.00 126 ALA A CA 1
ATOM 1006 C C . ALA A 1 126 ? -2.954 -8.352 -9.949 1.00 84.00 126 ALA A C 1
ATOM 1008 O O . ALA A 1 126 ? -3.914 -8.965 -9.483 1.00 84.00 126 ALA A O 1
ATOM 1009 N N . GLU A 1 127 ? -2.301 -8.750 -11.047 1.00 82.00 127 GLU A N 1
ATOM 1010 C CA . GLU A 1 127 ? -2.620 -9.940 -11.850 1.00 82.00 127 GLU A CA 1
ATOM 1011 C C . GLU A 1 127 ? -1.870 -11.199 -11.387 1.00 82.00 127 GLU A C 1
ATOM 1013 O O . GLU A 1 127 ? -2.452 -12.283 -11.307 1.00 82.00 127 GLU A O 1
ATOM 1018 N N . ASP A 1 128 ? -0.576 -11.069 -11.084 1.00 64.75 128 ASP A N 1
ATOM 1019 C CA . ASP A 1 128 ? 0.282 -12.167 -10.644 1.00 64.75 128 ASP A CA 1
ATOM 1020 C C . ASP A 1 128 ? 0.053 -12.460 -9.154 1.00 64.75 128 ASP A C 1
ATOM 1022 O O . ASP A 1 128 ? 0.290 -11.590 -8.327 1.00 64.75 128 ASP A O 1
ATOM 1026 N N . THR A 1 129 ? -0.396 -13.688 -8.847 1.00 57.16 129 THR A N 1
ATOM 1027 C CA . THR A 1 129 ? -0.476 -14.389 -7.538 1.00 57.16 129 THR A CA 1
ATOM 1028 C C . THR A 1 129 ? -0.568 -13.507 -6.277 1.00 57.16 129 THR A C 1
ATOM 1030 O O . THR A 1 129 ? 0.366 -12.763 -5.988 1.00 57.16 129 THR A O 1
ATOM 1033 N N . PRO A 1 130 ? -1.594 -13.677 -5.413 1.00 65.00 130 PRO A N 1
ATOM 1034 C CA . PRO A 1 130 ? -1.801 -12.807 -4.257 1.00 65.00 130 PRO A CA 1
ATOM 1035 C C . PRO A 1 130 ? -0.522 -12.656 -3.434 1.00 65.00 130 PRO A C 1
ATOM 1037 O O . PRO A 1 130 ? 0.034 -13.631 -2.925 1.00 65.00 130 PRO A O 1
ATOM 1040 N N . ILE A 1 131 ? -0.059 -11.411 -3.326 1.00 69.81 131 ILE A N 1
ATOM 1041 C CA . ILE A 1 131 ? 1.054 -11.036 -2.462 1.00 69.81 131 ILE A CA 1
ATOM 1042 C C . ILE A 1 131 ? 0.762 -11.599 -1.073 1.00 69.81 131 ILE A C 1
ATOM 1044 O O . ILE A 1 131 ? -0.255 -11.262 -0.467 1.00 69.81 131 ILE A O 1
ATOM 1048 N N . ASP A 1 132 ? 1.653 -12.453 -0.569 1.00 76.81 132 ASP A N 1
ATOM 1049 C CA . ASP A 1 132 ? 1.486 -13.070 0.743 1.00 76.81 132 ASP A CA 1
ATOM 1050 C C . ASP A 1 132 ? 1.701 -12.019 1.843 1.00 76.81 132 ASP A C 1
ATOM 1052 O O . ASP A 1 132 ? 2.805 -11.800 2.355 1.00 76.81 132 ASP A O 1
ATOM 1056 N N . LEU A 1 133 ? 0.616 -11.331 2.196 1.00 75.75 133 LEU A N 1
ATOM 1057 C CA . LEU A 1 133 ? 0.613 -10.305 3.229 1.00 75.75 133 LEU A CA 1
ATOM 1058 C C . LEU A 1 133 ? 0.907 -10.886 4.613 1.00 75.75 133 LEU A C 1
ATOM 1060 O O . LEU A 1 133 ? 1.410 -10.149 5.456 1.00 75.75 133 LEU A O 1
ATOM 1064 N N . GLN A 1 134 ? 0.683 -12.184 4.855 1.00 76.31 134 GLN A N 1
ATOM 1065 C CA . GLN A 1 134 ? 1.083 -12.816 6.117 1.00 76.31 134 GLN A CA 1
ATOM 1066 C C . GLN A 1 134 ? 2.608 -12.882 6.231 1.00 76.31 134 GLN A C 1
ATOM 1068 O O . GLN A 1 134 ? 3.171 -12.607 7.294 1.00 76.31 134 GLN A O 1
ATOM 1073 N N . LYS A 1 135 ? 3.288 -13.178 5.119 1.00 80.00 135 LYS A N 1
ATOM 1074 C CA . LYS A 1 135 ? 4.750 -13.146 5.036 1.00 80.00 135 LYS A CA 1
ATOM 1075 C C . LYS A 1 135 ? 5.307 -11.723 5.127 1.00 80.00 135 LYS A C 1
ATOM 1077 O O . LYS A 1 135 ? 6.3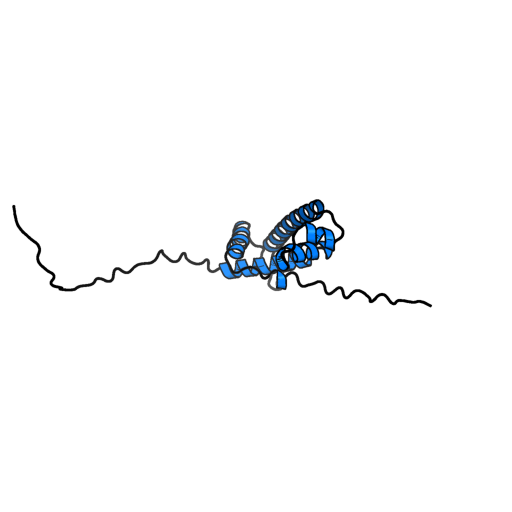46 -11.520 5.757 1.00 80.00 135 LYS A O 1
ATOM 1082 N N . LEU A 1 136 ? 4.636 -10.742 4.520 1.00 79.75 136 LEU A N 1
ATOM 1083 C CA . LEU A 1 136 ? 5.086 -9.342 4.518 1.00 79.75 136 LEU A CA 1
ATOM 1084 C C . LEU A 1 136 ? 4.794 -8.590 5.825 1.00 79.75 136 LEU A C 1
ATOM 1086 O O . LEU A 1 136 ? 5.519 -7.656 6.178 1.00 79.75 136 LEU A O 1
ATOM 1090 N N . LEU A 1 137 ? 3.753 -8.996 6.550 1.00 80.00 137 LEU A N 1
ATOM 1091 C CA . LEU A 1 137 ? 3.329 -8.433 7.829 1.00 80.00 137 LEU A CA 1
ATOM 1092 C C . LEU A 1 137 ? 3.423 -9.513 8.920 1.00 80.00 137 LEU A C 1
ATOM 1094 O O . LEU A 1 137 ? 2.397 -9.940 9.458 1.00 80.00 137 LEU A O 1
ATOM 1098 N N . PRO A 1 138 ? 4.635 -9.979 9.277 1.00 77.88 138 PRO A N 1
ATOM 1099 C CA . PRO A 1 138 ? 4.771 -10.981 10.320 1.00 77.88 138 PRO A CA 1
ATOM 1100 C C . PRO A 1 138 ? 4.235 -10.429 11.640 1.00 77.88 138 PRO A C 1
ATOM 1102 O O . PRO A 1 138 ? 4.344 -9.233 11.928 1.00 77.88 138 PRO A O 1
ATOM 1105 N N . ARG A 1 139 ? 3.680 -11.318 1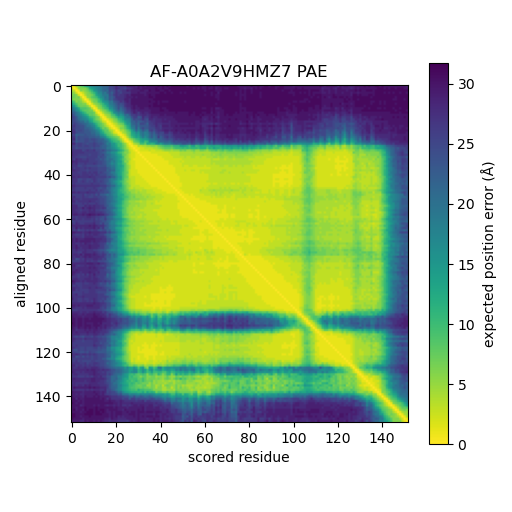2.469 1.00 75.31 139 ARG A N 1
ATOM 1106 C CA . ARG A 1 139 ? 3.267 -10.967 13.831 1.00 75.31 139 ARG A CA 1
ATOM 1107 C C . ARG A 1 139 ? 4.425 -10.289 14.554 1.00 75.31 139 ARG A C 1
ATOM 1109 O O . ARG A 1 139 ? 5.514 -10.857 14.655 1.00 75.31 139 ARG A O 1
ATOM 1116 N N . SER A 1 140 ? 4.183 -9.082 15.062 1.00 64.94 140 SER A N 1
ATOM 1117 C CA . SER A 1 140 ? 5.139 -8.429 15.946 1.00 64.94 140 SER A CA 1
ATOM 1118 C C . SER A 1 140 ? 5.282 -9.314 17.176 1.00 64.94 140 SER A C 1
ATOM 1120 O O . SER A 1 140 ? 4.323 -9.522 17.917 1.00 64.94 140 SER A O 1
ATOM 1122 N N . ASN A 1 141 ? 6.460 -9.902 17.369 1.00 52.72 141 ASN A N 1
ATOM 1123 C CA . ASN A 1 141 ? 6.727 -10.793 18.491 1.00 52.72 141 ASN A CA 1
ATOM 1124 C C . ASN A 1 141 ? 6.939 -9.952 19.764 1.00 52.72 141 ASN A C 1
ATOM 1126 O O . ASN A 1 141 ? 7.991 -10.000 20.398 1.00 52.72 141 ASN A O 1
ATOM 1130 N N . SER A 1 142 ? 5.957 -9.125 20.132 1.00 49.50 142 SER A N 1
ATOM 1131 C CA . SER A 1 142 ? 5.919 -8.442 21.418 1.00 49.50 142 SER A CA 1
ATOM 1132 C C . SER A 1 142 ? 5.480 -9.453 22.468 1.00 49.50 142 SER A C 1
ATOM 1134 O O . SER A 1 142 ? 4.328 -9.504 22.895 1.00 49.50 142 SER A O 1
ATOM 1136 N N . ARG A 1 143 ? 6.430 -10.297 22.865 1.00 44.88 143 ARG A N 1
ATOM 1137 C CA . ARG A 1 143 ? 6.361 -11.066 24.100 1.00 44.88 143 ARG A CA 1
ATOM 1138 C C . ARG A 1 143 ? 6.225 -10.038 25.227 1.00 44.88 143 ARG A C 1
ATOM 1140 O O . ARG A 1 143 ? 7.192 -9.355 25.553 1.00 44.88 143 ARG A O 1
ATOM 1147 N N . SER A 1 144 ? 5.016 -9.855 25.755 1.00 42.41 144 SER A N 1
ATOM 1148 C CA . SER A 1 144 ? 4.784 -8.979 26.904 1.00 42.41 144 SER A CA 1
ATOM 1149 C C . SER A 1 144 ? 5.734 -9.389 28.037 1.00 42.41 144 SER A C 1
ATOM 1151 O O . SER A 1 144 ? 5.874 -10.594 28.283 1.00 42.41 144 SER A O 1
ATOM 1153 N N . PRO A 1 145 ? 6.394 -8.455 28.746 1.00 45.19 145 PRO A N 1
ATOM 1154 C CA . PRO A 1 145 ? 7.059 -8.813 29.985 1.00 45.19 145 PRO A CA 1
ATOM 1155 C C . PRO A 1 145 ? 5.969 -9.311 30.932 1.00 45.19 145 PRO A C 1
ATOM 1157 O O . PRO A 1 145 ? 5.040 -8.576 31.273 1.00 45.19 145 PRO A O 1
ATOM 1160 N N . ALA A 1 146 ? 6.046 -10.596 31.279 1.00 48.28 146 ALA A N 1
ATOM 1161 C CA . ALA A 1 146 ? 5.173 -11.215 32.255 1.00 48.28 146 ALA A CA 1
ATOM 1162 C C . ALA A 1 146 ? 5.134 -10.319 33.493 1.00 48.28 146 ALA A C 1
ATOM 1164 O O . ALA A 1 146 ? 6.169 -10.010 34.083 1.00 48.28 146 ALA A O 1
ATOM 1165 N N . THR A 1 147 ? 3.929 -9.870 33.836 1.00 48.59 147 THR A N 1
ATOM 1166 C CA . THR A 1 147 ? 3.652 -9.132 35.059 1.00 48.59 147 THR A CA 1
ATOM 1167 C C . THR A 1 147 ? 4.197 -9.944 36.234 1.00 48.59 147 THR A C 1
ATOM 1169 O O . THR A 1 147 ? 3.677 -11.002 36.595 1.00 48.59 147 THR A O 1
ATOM 1172 N N . ALA A 1 148 ? 5.328 -9.502 36.784 1.00 51.25 148 ALA A N 1
ATOM 1173 C CA . ALA A 1 148 ? 5.839 -10.020 38.035 1.00 51.25 148 ALA A CA 1
ATOM 1174 C C . ALA A 1 148 ? 4.870 -9.541 39.113 1.00 51.25 148 ALA A C 1
ATOM 1176 O O . ALA A 1 148 ? 4.963 -8.414 39.602 1.00 51.25 148 ALA A O 1
ATOM 1177 N N . LYS A 1 149 ? 3.897 -10.394 39.441 1.00 48.41 149 LYS A N 1
ATOM 1178 C CA . LYS A 1 149 ? 3.053 -10.239 40.620 1.00 48.41 149 LYS A CA 1
ATOM 1179 C C . LYS A 1 149 ? 3.968 -10.269 41.844 1.00 48.41 149 LYS A C 1
ATOM 1181 O O . LYS A 1 149 ? 4.329 -11.333 42.334 1.00 48.41 149 LYS A O 1
ATOM 1186 N N . ARG A 1 150 ? 4.387 -9.090 42.302 1.00 50.47 150 ARG A N 1
ATOM 1187 C CA . ARG A 1 150 ? 4.942 -8.884 43.640 1.00 50.47 150 ARG A CA 1
ATOM 1188 C C . ARG A 1 150 ? 3.791 -8.564 44.574 1.00 50.47 150 ARG A C 1
ATOM 1190 O O . ARG A 1 150 ? 3.308 -7.435 44.549 1.00 50.47 150 ARG A O 1
ATOM 1197 N N . THR A 1 151 ? 3.373 -9.537 45.377 1.00 41.41 151 THR A N 1
ATOM 1198 C CA . THR A 1 151 ? 2.880 -9.338 46.757 1.00 41.41 151 THR A CA 1
ATOM 1199 C C . THR A 1 151 ? 2.580 -10.695 47.407 1.00 41.41 151 THR A C 1
ATOM 1201 O O . THR A 1 151 ? 2.189 -11.614 46.682 1.00 41.41 151 THR A O 1
ATOM 1204 N N . PRO A 1 152 ? 2.672 -10.824 48.743 1.00 64.06 152 PRO A N 1
ATOM 1205 C CA . PRO A 1 152 ? 3.163 -9.868 49.744 1.00 64.06 152 PRO A CA 1
ATOM 1206 C C . PRO A 1 152 ? 4.595 -10.132 50.226 1.00 64.06 152 PRO A C 1
ATOM 1208 O O . PRO A 1 152 ? 5.053 -11.294 50.171 1.00 64.06 152 PRO A O 1
#

Secondary structure (DSSP, 8-state):
---------------------S------TTHHHHHHHHHHHHHHHHHHS-HHHHHHHIIIIIS---HHHHHHHHT--HHHHHHHHHHHHHHHHHHHHHHHHH----TT--PPPPHHHHHHHHHHHHHSS---HHHHS---------------

Radius of gyration: 27.71 Å; Cα contacts (8 Å, |Δi|>4): 111; chains: 1; bounding box: 65×49×106 Å

pLDDT: mean 77.64, std 19.5, range [39.0, 96.69]

Nearest PDB structures (foldseek):
  6kon-assembly1_F  TM=8.040E-01  e=1.364E-01  Mycobacterium tuberculosis H37Rv
  6in7-assembly1_B  TM=9.105E-01  e=2.931E-01  Pseudomonas aeruginosa PAO1
  6dvb-assembly1_F  TM=6.089E-01  e=5.447E-02  Mycobacterium tuberculosis H37Rv
  8z6g-assembly3_F  TM=9.010E-01  e=3.415E-01  Pseudomonas aeruginosa
  6jbq-assembly1_F  TM=8.310E-01  e=3.594E-01  Escherichia coli K-12

Mean predicted aligned error: 13.34 Å